Protein AF-A0A368GP54-F1 (afdb_monomer_lite)

Sequence (139 aa):
MGDGDENVVRVHHDGFGGVRLQHDIGPEVKRALTEQEEWQIEHAKLHEKHRGHEQMHLEMMLILIVTLVVAQVFLVQWKKRHFKSYQLCTLLGMWLIPVYVCLSRSWYRFLVTWLIYTICSTWIWRKSTEDHISGTTPR

InterPro domains:
  IPR040176 RING finger protein RNF121/RNF175 [PTHR13407] (31-139)

Foldseek 3Di:
DDDDDDPDPPDDDDDDDDDDPPDPDPDPDPPPPPPVNVVVVVVVVVVVVVVVVVVVVVVVVVVVVVVVVVVVVCLVVCCVPPVPVNVVVVVVVVLCVVVVVCVVVVVVVVNVVSVVVVVVVVVVVVVVPPDDDDPPPDD

Radius of gyration: 37.65 Å; chains: 1; bounding box: 80×39×117 Å

Structure (mmCIF, N/CA/C/O backbone):
data_AF-A0A368GP54-F1
#
_entry.id   AF-A0A368GP54-F1
#
loop_
_atom_site.group_PDB
_atom_site.id
_atom_site.type_symbol
_atom_site.label_atom_id
_atom_site.label_alt_id
_atom_site.label_comp_id
_atom_site.label_asym_id
_atom_site.label_entity_id
_atom_site.label_seq_id
_atom_site.pdbx_PDB_ins_code
_atom_site.Cartn_x
_atom_site.Cartn_y
_atom_site.Cartn_z
_atom_site.occupancy
_atom_site.B_iso_or_equiv
_atom_site.auth_seq_id
_atom_site.auth_comp_id
_atom_site.auth_asym_id
_atom_site.auth_atom_id
_atom_site.pdbx_PDB_model_num
ATOM 1 N N . MET A 1 1 ? 41.298 -26.391 -80.775 1.00 40.19 1 MET A N 1
ATOM 2 C CA . MET A 1 1 ? 42.260 -26.550 -79.664 1.00 40.19 1 MET A CA 1
ATOM 3 C C . MET A 1 1 ? 41.843 -25.518 -78.635 1.00 40.19 1 MET A C 1
ATOM 5 O O . MET A 1 1 ? 41.977 -24.345 -78.934 1.00 40.19 1 MET A O 1
ATOM 9 N N . GLY A 1 2 ? 41.043 -25.861 -77.625 1.00 45.78 2 GLY A N 1
ATOM 10 C CA . GLY A 1 2 ? 41.320 -26.858 -76.577 1.00 45.78 2 GLY A CA 1
ATOM 11 C C . GLY A 1 2 ? 41.970 -26.073 -75.430 1.00 45.78 2 GLY A C 1
ATOM 12 O O . GLY A 1 2 ? 43.065 -25.575 -75.648 1.00 45.78 2 GLY A O 1
ATOM 13 N N . ASP A 1 3 ? 41.220 -25.630 -74.422 1.00 45.00 3 ASP A N 1
ATOM 14 C CA . ASP A 1 3 ? 40.761 -26.382 -73.233 1.00 45.00 3 ASP A CA 1
ATOM 15 C C . ASP A 1 3 ? 41.680 -26.090 -72.034 1.00 45.00 3 ASP A C 1
ATOM 17 O O . ASP A 1 3 ? 42.887 -26.011 -72.242 1.00 45.00 3 ASP A O 1
ATOM 21 N N . GLY A 1 4 ? 41.074 -25.933 -70.847 1.00 53.03 4 GLY A N 1
ATOM 22 C CA . GLY A 1 4 ? 41.707 -25.972 -69.514 1.00 53.03 4 GLY A CA 1
ATOM 23 C C . GLY A 1 4 ? 42.744 -24.879 -69.195 1.00 53.03 4 GLY A C 1
ATOM 24 O O . GLY A 1 4 ? 43.449 -24.407 -70.067 1.00 53.03 4 GLY A O 1
ATOM 25 N N . ASP A 1 5 ? 42.938 -24.344 -67.989 1.00 50.44 5 ASP A N 1
ATOM 26 C CA . ASP A 1 5 ? 42.625 -24.871 -66.670 1.00 50.44 5 ASP A CA 1
ATOM 27 C C . ASP A 1 5 ? 42.513 -23.729 -65.627 1.00 50.44 5 ASP A C 1
ATOM 29 O O . ASP A 1 5 ? 43.391 -22.880 -65.473 1.00 50.44 5 ASP A O 1
ATOM 33 N N . GLU A 1 6 ? 41.377 -23.726 -64.922 1.00 56.62 6 GLU A N 1
ATOM 34 C CA . GLU A 1 6 ? 41.306 -23.849 -63.457 1.00 56.62 6 GLU A CA 1
ATOM 35 C C . GLU A 1 6 ? 41.953 -22.768 -62.561 1.00 56.62 6 GLU A C 1
ATOM 37 O O . GLU A 1 6 ? 43.011 -22.950 -61.963 1.00 56.62 6 GLU A O 1
ATOM 42 N N . ASN A 1 7 ? 41.200 -21.699 -62.270 1.00 45.34 7 ASN A N 1
ATOM 43 C CA . ASN A 1 7 ? 41.308 -21.036 -60.963 1.00 45.34 7 ASN A CA 1
ATOM 44 C C . ASN A 1 7 ? 40.358 -21.725 -59.969 1.00 45.34 7 ASN A C 1
ATOM 46 O O . ASN A 1 7 ? 39.203 -21.329 -59.803 1.00 45.34 7 ASN A O 1
ATOM 50 N N . VAL A 1 8 ? 40.844 -22.782 -59.312 1.00 55.28 8 VAL A N 1
ATOM 51 C CA . VAL A 1 8 ? 40.141 -23.446 -58.204 1.00 55.28 8 VAL A CA 1
ATOM 52 C C . VAL A 1 8 ? 40.196 -22.551 -56.968 1.00 55.28 8 VAL A C 1
ATOM 54 O O . VAL A 1 8 ? 41.115 -22.629 -56.152 1.00 55.28 8 VAL A O 1
ATOM 57 N N . VAL A 1 9 ? 39.179 -21.712 -56.789 1.00 51.62 9 VAL A N 1
ATOM 58 C CA . VAL A 1 9 ? 38.925 -21.064 -55.499 1.00 51.62 9 VAL A CA 1
ATOM 59 C C . VAL A 1 9 ? 38.171 -22.065 -54.626 1.00 51.62 9 VAL A C 1
ATOM 61 O O . VAL A 1 9 ? 36.963 -22.250 -54.764 1.00 51.62 9 VAL A O 1
ATOM 64 N N . ARG A 1 10 ? 38.890 -22.751 -53.727 1.00 50.22 10 ARG A N 1
ATOM 65 C CA . ARG A 1 10 ? 38.270 -23.566 -52.671 1.00 50.22 10 ARG A CA 1
ATOM 66 C C . ARG A 1 10 ? 37.493 -22.648 -51.729 1.00 50.22 10 ARG A C 1
ATOM 68 O O . ARG A 1 10 ? 38.083 -21.986 -50.880 1.00 50.22 10 ARG A O 1
ATOM 75 N N . VAL A 1 11 ? 36.172 -22.624 -51.867 1.00 51.19 11 VAL A N 1
ATOM 76 C CA . VAL A 1 11 ? 35.289 -21.933 -50.924 1.00 51.19 11 VAL A CA 1
ATOM 77 C C . VAL A 1 11 ? 35.063 -22.849 -49.723 1.00 51.19 11 VAL A C 1
ATOM 79 O O . VAL A 1 11 ? 34.366 -23.858 -49.809 1.00 51.19 11 VAL A O 1
ATOM 82 N N . HIS A 1 12 ? 35.708 -22.503 -48.610 1.00 46.12 12 HIS A N 1
ATOM 83 C CA . HIS A 1 12 ? 35.484 -23.101 -47.298 1.00 46.12 12 HIS A CA 1
ATOM 84 C C . HIS A 1 12 ? 34.045 -22.801 -46.861 1.00 46.12 12 HIS A C 1
ATOM 86 O O . HIS A 1 12 ? 33.659 -21.636 -46.749 1.00 46.12 12 HIS A O 1
ATOM 92 N N . HIS A 1 13 ? 33.232 -23.841 -46.682 1.00 53.66 13 HIS A N 1
ATOM 93 C CA . HIS A 1 13 ? 31.828 -23.692 -46.325 1.00 53.66 13 HIS A CA 1
ATOM 94 C C . HIS A 1 13 ? 31.654 -23.882 -44.817 1.00 53.66 13 HIS A C 1
ATOM 96 O O . HIS A 1 13 ? 31.331 -24.971 -44.352 1.00 53.66 13 HIS A O 1
ATOM 102 N N . ASP A 1 14 ? 31.822 -22.795 -44.067 1.00 47.66 14 ASP A N 1
ATOM 103 C CA . ASP A 1 14 ? 31.369 -22.733 -42.679 1.00 47.66 14 ASP A CA 1
ATOM 104 C C . ASP A 1 14 ? 29.938 -22.212 -42.680 1.00 47.66 14 ASP A C 1
ATOM 106 O O . ASP A 1 14 ? 29.659 -21.044 -42.956 1.00 47.66 14 ASP A O 1
ATOM 110 N N . GLY A 1 15 ? 28.998 -23.128 -42.470 1.00 56.19 15 GLY A N 1
ATOM 111 C CA . GLY A 1 15 ? 27.600 -22.783 -42.295 1.00 56.19 15 GLY A CA 1
ATOM 112 C C . GLY A 1 15 ? 27.385 -22.115 -40.945 1.00 56.19 15 GLY A C 1
ATOM 113 O O . GLY A 1 15 ? 27.776 -22.676 -39.933 1.00 56.19 15 GLY A O 1
ATOM 114 N N . PHE A 1 16 ? 26.703 -20.968 -40.933 1.00 45.56 16 PHE A N 1
ATOM 115 C CA . PHE A 1 16 ? 25.734 -20.633 -39.888 1.00 45.56 16 PHE A CA 1
ATOM 116 C C . PHE A 1 16 ? 24.822 -19.474 -40.340 1.00 45.56 16 PHE A C 1
ATOM 118 O O . PHE A 1 16 ? 25.235 -18.324 -40.442 1.00 45.56 16 PHE A O 1
ATOM 125 N N . GLY A 1 17 ? 23.553 -19.797 -40.608 1.00 55.94 17 GLY A N 1
ATOM 126 C CA . GLY A 1 17 ? 22.413 -18.948 -40.232 1.00 55.94 17 GLY A CA 1
ATOM 127 C C . GLY A 1 17 ? 22.123 -17.635 -40.971 1.00 55.94 17 GLY A C 1
ATOM 128 O O . GLY A 1 17 ? 21.366 -16.833 -40.433 1.00 55.94 17 GLY A O 1
ATOM 129 N N . GLY A 1 18 ? 22.645 -17.386 -42.172 1.00 45.88 18 GLY A N 1
ATOM 130 C CA . GLY A 1 18 ? 22.232 -16.235 -42.988 1.00 45.88 18 GLY A CA 1
ATOM 131 C C . GLY A 1 18 ? 21.160 -16.616 -44.007 1.00 45.88 18 GLY A C 1
ATOM 132 O O . GLY A 1 18 ? 21.447 -17.374 -44.931 1.00 45.88 18 GLY A O 1
ATOM 133 N N . VAL A 1 19 ? 19.938 -16.093 -43.874 1.00 54.62 19 VAL A N 1
ATOM 134 C CA . VAL A 1 19 ? 18.883 -16.229 -44.894 1.00 54.62 19 VAL A CA 1
ATOM 135 C C . VAL A 1 19 ? 19.406 -15.671 -46.225 1.00 54.62 19 VAL A C 1
ATOM 137 O O . VAL A 1 19 ? 19.559 -14.462 -46.389 1.00 54.62 19 VAL A O 1
ATOM 140 N N . ARG A 1 20 ? 19.709 -16.565 -47.173 1.00 48.38 20 ARG A N 1
ATOM 141 C CA . ARG A 1 20 ? 20.056 -16.240 -48.562 1.00 48.38 20 ARG A CA 1
ATOM 142 C C . ARG A 1 20 ? 18.818 -15.660 -49.247 1.00 48.38 20 ARG A C 1
ATOM 144 O O . ARG A 1 20 ? 17.924 -16.401 -49.643 1.00 48.38 20 ARG A O 1
ATOM 151 N N . LEU A 1 21 ? 18.769 -14.340 -49.408 1.00 58.97 21 LEU A N 1
ATOM 152 C CA . LEU A 1 21 ? 17.872 -13.722 -50.382 1.00 58.97 21 LEU A CA 1
ATOM 153 C C . LEU A 1 21 ? 18.457 -13.985 -51.772 1.00 58.97 21 LEU A C 1
ATOM 155 O O . LEU A 1 21 ? 19.399 -13.325 -52.204 1.00 58.97 21 LEU A O 1
ATOM 159 N N . GLN A 1 22 ? 17.928 -15.016 -52.429 1.00 53.78 22 GLN A N 1
ATOM 160 C CA . GLN A 1 22 ? 18.174 -15.320 -53.832 1.00 53.78 22 GLN A CA 1
ATOM 161 C C . GLN A 1 22 ? 17.616 -14.165 -54.675 1.00 53.78 22 GLN A C 1
ATOM 163 O O . GLN A 1 22 ? 16.415 -14.089 -54.925 1.00 53.78 22 GLN A O 1
ATOM 168 N N . HIS A 1 23 ? 18.474 -13.240 -55.089 1.00 57.94 23 HIS A N 1
ATOM 169 C CA . HIS A 1 23 ? 18.124 -12.263 -56.113 1.00 57.94 23 HIS A CA 1
ATOM 170 C C . HIS A 1 23 ? 19.284 -12.094 -57.091 1.00 57.94 23 HIS A C 1
ATOM 172 O O . HIS A 1 23 ? 19.878 -11.028 -57.216 1.00 57.94 23 HIS A O 1
ATOM 178 N N . ASP A 1 24 ? 19.599 -13.188 -57.782 1.00 52.03 24 ASP A N 1
ATOM 179 C CA . ASP A 1 24 ? 20.235 -13.116 -59.091 1.00 52.03 24 ASP A CA 1
ATOM 180 C C . ASP A 1 24 ? 19.146 -12.735 -60.101 1.00 52.03 24 ASP A C 1
ATOM 182 O O . ASP A 1 24 ? 18.400 -13.587 -60.583 1.00 52.03 24 ASP A O 1
ATOM 186 N N . ILE A 1 25 ? 19.019 -11.439 -60.390 1.00 49.69 25 ILE A N 1
ATOM 187 C CA . ILE A 1 25 ? 18.347 -10.965 -61.603 1.00 49.69 25 ILE A CA 1
ATOM 188 C C . ILE A 1 25 ? 19.434 -10.385 -62.504 1.00 49.69 25 ILE A C 1
ATOM 190 O O . ILE A 1 25 ? 20.095 -9.407 -62.150 1.00 49.69 25 ILE A O 1
ATOM 194 N N . GLY A 1 26 ? 19.636 -11.045 -63.647 1.00 50.16 26 GLY A N 1
ATOM 195 C CA . GLY A 1 26 ? 20.567 -10.635 -64.695 1.00 50.16 26 GLY A CA 1
ATOM 196 C C . GLY A 1 26 ? 20.272 -9.225 -65.229 1.00 50.16 26 GLY A C 1
ATOM 197 O O . GLY A 1 26 ? 19.187 -8.684 -65.005 1.00 50.16 26 GLY A O 1
ATOM 198 N N . PRO A 1 27 ? 21.230 -8.599 -65.931 1.00 52.03 27 PRO A N 1
ATOM 199 C CA . PRO A 1 27 ? 21.213 -7.173 -66.233 1.00 52.03 27 PRO A CA 1
ATOM 200 C C . PRO A 1 27 ? 20.324 -6.830 -67.439 1.00 52.03 27 PRO A C 1
ATOM 202 O O . PRO A 1 27 ? 20.708 -6.026 -68.280 1.00 52.03 27 PRO A O 1
ATOM 205 N N . GLU A 1 28 ? 19.127 -7.406 -67.529 1.00 51.84 28 GLU A N 1
ATOM 206 C CA . GLU A 1 28 ? 18.131 -7.007 -68.518 1.00 51.84 28 GLU A CA 1
ATOM 207 C C . GLU A 1 28 ? 16.734 -6.988 -67.894 1.00 51.84 28 GLU A C 1
ATOM 209 O O . GLU A 1 28 ? 16.185 -8.004 -67.480 1.00 51.84 28 GLU A O 1
ATOM 214 N N . VAL A 1 29 ? 16.157 -5.784 -67.877 1.00 52.19 29 VAL A N 1
ATOM 215 C CA . VAL A 1 29 ? 14.793 -5.455 -67.446 1.00 52.19 29 VAL A CA 1
ATOM 216 C C . VAL A 1 29 ? 14.583 -5.397 -65.922 1.00 52.19 29 VAL A C 1
ATOM 218 O O . VAL A 1 29 ? 13.730 -6.073 -65.350 1.00 52.19 29 VAL A O 1
ATOM 221 N N . LYS A 1 30 ? 15.234 -4.426 -65.261 1.00 50.31 30 LYS A N 1
ATOM 222 C CA . LYS A 1 30 ? 14.558 -3.719 -64.160 1.00 50.31 30 LYS A CA 1
ATOM 223 C C . LYS A 1 30 ? 13.371 -2.971 -64.770 1.00 50.31 30 LYS A C 1
ATOM 225 O O . LYS A 1 30 ? 13.515 -1.827 -65.196 1.00 50.31 30 LYS A O 1
ATOM 230 N N . ARG A 1 31 ? 12.194 -3.607 -64.841 1.00 57.66 31 ARG A N 1
ATOM 231 C CA . ARG A 1 31 ? 10.957 -2.817 -64.825 1.00 57.66 31 ARG A CA 1
ATOM 232 C C . ARG A 1 31 ? 11.057 -1.978 -63.558 1.00 57.66 31 ARG A C 1
ATOM 234 O 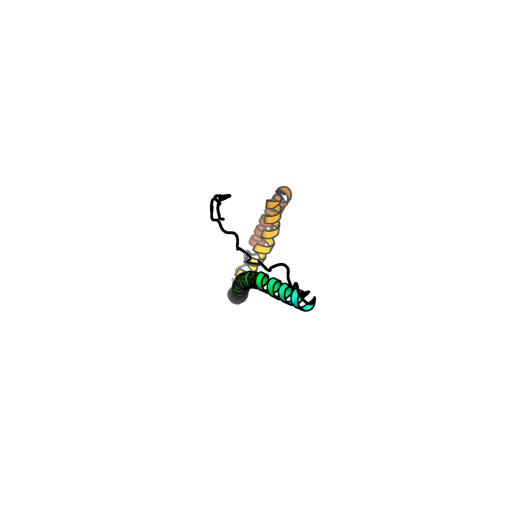O . ARG A 1 31 ? 11.281 -2.544 -62.491 1.00 57.66 31 ARG A O 1
ATOM 241 N N . ALA A 1 32 ? 11.003 -0.655 -63.685 1.00 52.22 32 ALA A N 1
ATOM 242 C CA . ALA A 1 32 ? 10.792 0.193 -62.526 1.00 52.22 32 ALA A CA 1
ATOM 243 C C . ALA A 1 32 ? 9.502 -0.322 -61.884 1.00 52.22 32 ALA A C 1
ATOM 245 O O . ALA A 1 32 ? 8.442 -0.220 -62.503 1.00 52.22 32 ALA A O 1
ATOM 246 N N . LEU A 1 33 ? 9.619 -0.994 -60.735 1.00 56.47 33 LEU A N 1
ATOM 247 C CA . LEU A 1 33 ? 8.461 -1.303 -59.912 1.00 56.47 33 LEU A CA 1
ATOM 248 C C . LEU A 1 33 ? 7.741 0.028 -59.738 1.00 56.47 33 LEU A C 1
ATOM 250 O O . LEU A 1 33 ? 8.369 1.042 -59.422 1.00 56.47 33 LEU A O 1
ATOM 254 N N . THR A 1 34 ? 6.459 0.062 -60.077 1.00 63.53 34 THR A N 1
ATOM 255 C CA . THR A 1 34 ? 5.695 1.288 -59.860 1.00 63.53 34 THR A CA 1
ATOM 256 C C . THR A 1 34 ? 5.742 1.602 -58.364 1.00 63.53 34 THR A C 1
ATOM 258 O O . THR A 1 34 ? 5.702 0.686 -57.548 1.00 63.53 34 THR A O 1
ATOM 261 N N . GLU A 1 35 ? 5.836 2.878 -57.982 1.00 63.22 35 GLU A N 1
ATOM 262 C CA . GLU A 1 35 ? 5.936 3.333 -56.576 1.00 63.22 35 GLU A CA 1
ATOM 263 C C . GLU A 1 35 ? 4.860 2.687 -55.667 1.00 63.22 35 GLU A C 1
ATOM 265 O O . GLU A 1 35 ? 5.058 2.459 -54.476 1.00 63.22 35 GLU A O 1
ATOM 270 N N . GLN A 1 36 ? 3.730 2.295 -56.267 1.00 65.19 36 GLN A N 1
ATOM 271 C CA . GLN A 1 36 ? 2.643 1.552 -55.632 1.00 65.19 36 GLN A CA 1
ATOM 272 C C . GLN A 1 36 ? 2.988 0.102 -55.261 1.00 65.19 36 GLN A C 1
ATOM 274 O O . GLN A 1 36 ? 2.558 -0.369 -54.212 1.00 65.19 36 GLN A O 1
ATOM 279 N N . GLU A 1 37 ? 3.734 -0.620 -56.095 1.00 68.44 37 GLU A N 1
ATOM 280 C CA . GLU A 1 37 ? 4.133 -2.007 -55.833 1.00 68.44 37 GLU A CA 1
ATOM 281 C C . GLU A 1 37 ? 5.177 -2.065 -54.712 1.00 68.44 37 GLU A C 1
ATOM 283 O O . GLU A 1 37 ? 5.074 -2.908 -53.821 1.00 68.44 37 GLU A O 1
ATOM 288 N N . GLU A 1 38 ? 6.124 -1.121 -54.690 1.00 71.06 38 GLU A N 1
ATOM 289 C CA . GLU A 1 38 ? 7.091 -0.983 -53.593 1.00 71.06 38 GLU A CA 1
ATOM 290 C C . GLU A 1 38 ? 6.388 -0.641 -52.271 1.00 71.06 38 GLU A C 1
ATOM 292 O O . GLU A 1 38 ? 6.643 -1.293 -51.255 1.00 71.06 38 GLU A O 1
ATOM 297 N N . TRP A 1 39 ? 5.423 0.287 -52.298 1.00 69.50 39 TRP A N 1
ATOM 298 C CA . TRP A 1 39 ? 4.597 0.626 -51.137 1.00 69.50 39 TRP A CA 1
ATOM 299 C C . TRP A 1 39 ? 3.801 -0.575 -50.611 1.00 69.50 39 TRP A C 1
ATOM 301 O O . TRP A 1 39 ? 3.733 -0.796 -49.404 1.00 69.50 39 TRP A O 1
ATOM 311 N N . GLN A 1 40 ? 3.214 -1.391 -51.492 1.00 76.25 40 GLN A N 1
ATOM 312 C CA . GLN A 1 40 ? 2.454 -2.573 -51.074 1.00 76.25 40 GLN A CA 1
ATOM 313 C C . GLN A 1 40 ? 3.337 -3.656 -50.456 1.00 76.25 40 GLN A C 1
ATOM 315 O O . GLN A 1 40 ? 2.951 -4.267 -49.456 1.00 76.25 40 GLN A O 1
ATOM 320 N N . ILE A 1 41 ? 4.530 -3.871 -51.010 1.00 74.50 41 ILE A N 1
ATOM 321 C CA . ILE A 1 41 ? 5.502 -4.821 -50.466 1.00 74.50 41 ILE A CA 1
ATOM 322 C C . ILE A 1 41 ? 6.021 -4.327 -49.107 1.00 74.50 41 ILE A C 1
ATOM 324 O O . ILE A 1 41 ? 6.144 -5.119 -48.169 1.00 74.50 41 ILE A O 1
ATOM 328 N N . GLU A 1 42 ? 6.277 -3.026 -48.961 1.00 72.00 42 GLU A N 1
ATOM 329 C CA . GLU A 1 42 ? 6.705 -2.426 -47.696 1.00 72.00 42 GLU A CA 1
ATOM 330 C C . GLU A 1 42 ? 5.610 -2.511 -46.624 1.00 72.00 42 GLU A C 1
ATOM 332 O O . GLU A 1 42 ? 5.878 -2.936 -45.497 1.00 72.00 42 GLU A O 1
ATOM 337 N N . HIS A 1 43 ? 4.360 -2.216 -46.986 1.00 71.81 43 HIS A N 1
ATOM 338 C CA . HIS A 1 43 ? 3.209 -2.289 -46.088 1.00 71.81 43 HIS A CA 1
ATOM 339 C C . HIS A 1 43 ? 2.921 -3.729 -45.635 1.00 71.81 43 HIS A C 1
ATOM 341 O O . HIS A 1 43 ? 2.668 -3.981 -44.453 1.00 71.81 43 HIS A O 1
ATOM 347 N N . ALA A 1 44 ? 3.026 -4.701 -46.548 1.00 73.19 44 ALA A N 1
ATOM 348 C CA . ALA A 1 44 ? 2.909 -6.120 -46.221 1.00 73.19 44 ALA A CA 1
ATOM 349 C C . ALA A 1 44 ? 4.020 -6.564 -45.256 1.00 73.19 44 ALA A C 1
ATOM 351 O O . ALA A 1 44 ? 3.743 -7.192 -44.234 1.00 73.19 44 ALA A O 1
ATOM 352 N N . LYS A 1 45 ? 5.268 -6.157 -45.513 1.00 72.00 45 LYS A N 1
ATOM 353 C CA . LYS A 1 45 ? 6.429 -6.478 -44.669 1.00 72.00 45 LYS A CA 1
ATOM 354 C C . LYS A 1 45 ? 6.364 -5.810 -43.291 1.00 72.00 4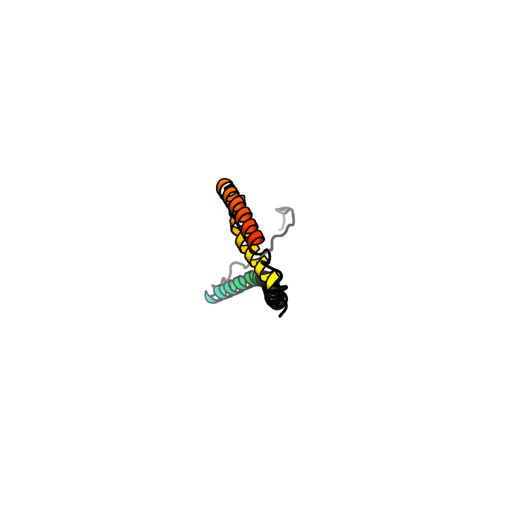5 LYS A C 1
ATOM 356 O O . LYS A 1 45 ? 6.843 -6.384 -42.309 1.00 72.00 45 LYS A O 1
ATOM 361 N N . LEU A 1 46 ? 5.773 -4.619 -43.199 1.00 64.44 46 LEU A N 1
ATOM 362 C CA . LEU A 1 46 ? 5.544 -3.916 -41.938 1.00 64.44 46 LEU A CA 1
ATOM 363 C C . LEU A 1 46 ? 4.488 -4.637 -41.090 1.00 64.44 46 LEU A C 1
ATOM 365 O O . LEU A 1 46 ? 4.732 -4.870 -39.905 1.00 64.44 46 LEU A O 1
ATOM 369 N N . HIS A 1 47 ? 3.382 -5.079 -41.693 1.00 66.69 47 HIS A N 1
ATOM 370 C CA . HIS A 1 47 ? 2.370 -5.888 -41.007 1.00 66.69 47 HIS A CA 1
ATOM 371 C C . HIS A 1 47 ? 2.873 -7.276 -40.609 1.00 66.69 47 HIS A C 1
ATOM 373 O O . HIS A 1 47 ? 2.543 -7.756 -39.528 1.00 66.69 47 HIS A O 1
ATOM 379 N N . GLU A 1 48 ? 3.710 -7.915 -41.424 1.00 65.44 48 GLU A N 1
ATOM 380 C CA . GLU A 1 48 ? 4.245 -9.244 -41.118 1.00 65.44 48 GLU A CA 1
ATOM 381 C C . GLU A 1 48 ? 5.205 -9.216 -39.916 1.00 65.44 48 GLU A C 1
ATOM 383 O O . GLU A 1 48 ? 5.129 -10.078 -39.039 1.00 65.44 48 GLU A O 1
ATOM 388 N N . LYS A 1 49 ? 6.032 -8.164 -39.805 1.00 64.19 49 LYS A N 1
ATOM 389 C CA . LYS A 1 49 ? 6.871 -7.917 -38.619 1.00 64.19 49 LYS A CA 1
ATOM 390 C C . LYS A 1 49 ? 6.054 -7.572 -37.370 1.00 64.19 49 LYS A C 1
ATOM 392 O O . LYS A 1 49 ? 6.458 -7.939 -36.269 1.00 64.19 49 LYS A O 1
ATOM 397 N N . HIS A 1 50 ? 4.914 -6.897 -37.524 1.00 62.16 50 HIS A N 1
ATOM 398 C CA . HIS A 1 50 ? 4.019 -6.593 -36.402 1.00 62.16 50 HIS A CA 1
ATOM 399 C C . HIS A 1 50 ? 3.174 -7.798 -35.974 1.00 62.16 50 HIS A C 1
ATOM 401 O O . HIS A 1 50 ? 2.869 -7.911 -34.795 1.00 62.16 50 HIS A O 1
ATOM 407 N N . ARG A 1 51 ? 2.892 -8.755 -36.862 1.00 63.31 51 ARG A N 1
ATOM 408 C CA . ARG A 1 51 ? 2.057 -9.937 -36.581 1.00 63.31 51 ARG A CA 1
ATOM 409 C C . ARG A 1 51 ? 2.549 -10.782 -35.398 1.00 63.31 51 ARG A C 1
ATOM 411 O O . ARG A 1 51 ? 1.751 -11.231 -34.580 1.00 63.31 51 ARG A O 1
ATOM 418 N N . GLY A 1 52 ? 3.865 -10.986 -35.296 1.00 63.09 52 GLY A N 1
ATOM 419 C CA . GLY A 1 52 ? 4.477 -11.732 -34.187 1.00 63.09 52 GLY A CA 1
ATOM 420 C C . GLY A 1 52 ? 4.540 -10.932 -32.882 1.00 63.09 52 GLY A C 1
ATOM 421 O O . GLY A 1 52 ? 4.401 -11.490 -31.797 1.00 63.09 52 GLY A O 1
ATOM 422 N N . HIS A 1 53 ? 4.687 -9.608 -32.980 1.00 65.06 53 HIS A N 1
ATOM 423 C CA . HIS A 1 53 ? 4.643 -8.705 -31.830 1.00 65.06 53 HIS A CA 1
ATOM 424 C C . HIS A 1 53 ? 3.209 -8.577 -31.280 1.00 65.06 53 HIS A C 1
ATOM 426 O O . HIS A 1 53 ? 3.009 -8.600 -30.070 1.00 65.06 53 HIS A O 1
ATOM 432 N N . GLU A 1 54 ? 2.199 -8.534 -32.154 1.00 67.69 54 GLU A N 1
ATOM 433 C CA . GLU A 1 54 ? 0.773 -8.491 -31.811 1.00 67.69 54 GLU A CA 1
ATOM 434 C C . GLU A 1 54 ? 0.314 -9.751 -31.079 1.00 67.69 54 GLU A C 1
ATOM 436 O O . GLU A 1 54 ? -0.394 -9.646 -30.085 1.00 67.69 54 GLU A O 1
ATOM 441 N N . GLN A 1 55 ? 0.755 -10.938 -31.502 1.00 73.31 55 GLN A N 1
ATOM 442 C CA . GLN A 1 55 ? 0.428 -12.190 -30.810 1.00 73.31 55 GLN A CA 1
ATOM 443 C C . GLN A 1 55 ? 0.982 -12.222 -29.380 1.00 73.31 55 GLN A C 1
ATOM 445 O O . GLN A 1 55 ? 0.265 -12.613 -28.460 1.00 73.31 55 GLN A O 1
ATOM 450 N N . MET A 1 56 ? 2.204 -11.722 -29.171 1.00 72.44 56 MET A N 1
ATOM 451 C CA . MET A 1 56 ? 2.788 -11.623 -27.832 1.00 72.44 56 MET A CA 1
ATOM 452 C C . MET A 1 56 ? 2.082 -10.561 -26.967 1.00 72.44 56 MET A C 1
ATOM 454 O O . MET A 1 56 ? 1.820 -10.796 -25.788 1.00 72.44 56 MET A O 1
ATOM 458 N N . HIS A 1 57 ? 1.709 -9.412 -27.546 1.00 81.94 57 HIS A N 1
ATOM 459 C CA . HIS A 1 57 ? 0.919 -8.386 -26.845 1.00 81.94 57 HIS A CA 1
ATOM 460 C C . HIS A 1 57 ? -0.478 -8.872 -26.472 1.00 81.94 57 HIS A C 1
ATOM 462 O O . HIS A 1 57 ? -0.964 -8.564 -25.385 1.00 81.94 57 HIS A O 1
ATOM 468 N N . LEU A 1 58 ? -1.125 -9.644 -27.344 1.00 85.88 58 LEU A N 1
ATOM 469 C CA . LEU A 1 58 ? -2.440 -10.223 -27.085 1.00 85.88 58 LEU A CA 1
ATOM 470 C C . LEU A 1 58 ? -2.396 -11.213 -25.921 1.00 85.88 58 LEU A C 1
ATOM 472 O O . LEU A 1 58 ? -3.290 -11.187 -25.078 1.00 85.88 58 LEU A O 1
ATOM 476 N N . GLU A 1 59 ? -1.351 -12.035 -25.831 1.00 86.75 59 GLU A N 1
ATOM 477 C CA . GLU A 1 59 ? -1.172 -12.963 -24.713 1.00 86.75 59 GLU A CA 1
ATOM 478 C C . GLU A 1 59 ? -0.997 -12.213 -23.381 1.00 86.75 59 GLU A C 1
ATOM 480 O O . GLU A 1 59 ? -1.706 -12.494 -22.409 1.00 86.75 59 GLU A O 1
ATOM 485 N N . MET A 1 60 ? -0.138 -11.186 -23.353 1.00 88.12 60 MET A N 1
ATOM 486 C CA . MET A 1 60 ? 0.043 -10.331 -22.173 1.00 88.12 60 MET A CA 1
ATOM 487 C C . MET A 1 60 ? -1.248 -9.589 -21.794 1.00 88.12 60 MET A C 1
ATOM 489 O O . MET A 1 60 ? -1.610 -9.546 -20.616 1.00 88.12 60 MET A O 1
ATOM 493 N N . MET A 1 61 ? -1.977 -9.038 -22.774 1.00 87.75 61 MET A N 1
ATOM 494 C CA . MET A 1 61 ? -3.250 -8.352 -22.535 1.00 87.75 61 MET A CA 1
ATOM 495 C C . MET A 1 61 ? -4.330 -9.299 -22.026 1.00 87.75 61 MET A C 1
ATOM 497 O O . MET A 1 61 ? -5.086 -8.917 -21.137 1.00 87.75 61 MET A O 1
ATOM 501 N N . LEU A 1 62 ? -4.419 -10.521 -22.548 1.00 92.12 62 LEU A N 1
ATOM 502 C CA . LEU A 1 62 ? -5.438 -11.477 -22.129 1.00 92.12 62 LEU A CA 1
ATOM 503 C C . LEU A 1 62 ? -5.245 -11.867 -20.663 1.00 92.12 62 LEU A C 1
ATOM 505 O O . LEU A 1 62 ? -6.197 -11.807 -19.883 1.00 92.12 62 LEU A O 1
ATOM 509 N N . ILE A 1 63 ? -4.012 -12.189 -20.261 1.00 93.19 63 ILE A N 1
ATOM 510 C CA . ILE A 1 63 ? -3.695 -12.506 -18.862 1.00 93.19 63 ILE A CA 1
ATOM 511 C C . ILE A 1 63 ? -3.940 -11.280 -17.974 1.00 93.19 63 ILE A C 1
ATOM 513 O O . ILE A 1 63 ? -4.538 -11.403 -16.902 1.00 93.19 63 ILE A O 1
ATOM 517 N N . LEU A 1 64 ? -3.550 -10.084 -18.420 1.00 93.69 64 LEU A N 1
ATOM 518 C CA . LEU A 1 64 ? -3.812 -8.842 -17.693 1.00 93.69 64 LEU A CA 1
ATOM 519 C C . LEU A 1 64 ? -5.316 -8.608 -17.498 1.00 93.69 64 LEU A C 1
ATOM 521 O O . LEU A 1 64 ? -5.759 -8.357 -16.384 1.00 93.69 64 LEU A O 1
ATOM 525 N N . ILE A 1 65 ? -6.127 -8.735 -18.545 1.00 95.81 65 ILE A N 1
ATOM 526 C CA . ILE A 1 65 ? -7.577 -8.526 -18.465 1.00 95.81 65 ILE A CA 1
ATOM 527 C C . ILE A 1 65 ? -8.209 -9.554 -17.529 1.00 95.81 65 ILE A C 1
ATOM 529 O O . ILE A 1 65 ? -8.979 -9.177 -16.648 1.00 95.81 65 ILE A O 1
ATOM 533 N N . VAL A 1 66 ? -7.865 -10.836 -17.668 1.00 96.62 66 VAL A N 1
ATOM 534 C CA . VAL A 1 66 ? -8.402 -11.896 -16.804 1.00 96.62 66 VAL A CA 1
ATOM 535 C C . VAL A 1 66 ? -8.029 -11.644 -15.345 1.00 96.62 66 VAL A C 1
ATOM 537 O O . VAL A 1 66 ? -8.901 -11.673 -14.477 1.00 96.62 66 VAL A O 1
ATOM 540 N N . THR A 1 67 ? -6.761 -11.344 -15.059 1.00 96.50 67 THR A N 1
ATOM 541 C CA . THR A 1 67 ? -6.306 -11.067 -13.687 1.00 96.50 67 THR A CA 1
ATOM 542 C C . THR A 1 67 ? -6.957 -9.815 -13.110 1.00 96.50 67 THR A C 1
ATOM 544 O O . THR A 1 67 ? -7.394 -9.849 -11.961 1.00 96.50 67 THR A O 1
ATOM 547 N N . LEU A 1 68 ? -7.111 -8.745 -13.897 1.00 95.69 68 LEU A N 1
ATOM 548 C CA . LEU A 1 68 ? -7.831 -7.543 -13.481 1.00 95.69 68 LEU A CA 1
ATOM 549 C C . LEU A 1 68 ? -9.298 -7.853 -13.183 1.00 95.69 68 LEU A C 1
ATOM 551 O O . LEU A 1 68 ? -9.785 -7.474 -12.124 1.00 95.69 68 LEU A O 1
ATOM 555 N N . VAL A 1 69 ? -10.003 -8.575 -14.055 1.00 96.69 69 VAL A N 1
ATOM 556 C CA . VAL A 1 69 ? -11.410 -8.942 -13.833 1.00 96.69 69 VAL A CA 1
ATOM 557 C C . VAL A 1 69 ? -11.557 -9.784 -12.566 1.00 96.69 69 VAL A C 1
ATOM 559 O O . VAL A 1 69 ? -12.399 -9.474 -11.723 1.00 96.69 69 VAL A O 1
ATOM 562 N N . VAL A 1 70 ? -10.713 -10.802 -12.378 1.00 96.56 70 VAL A N 1
ATOM 563 C CA . VAL A 1 70 ? -10.725 -11.641 -11.170 1.00 96.56 70 VAL A CA 1
ATOM 564 C C . VAL A 1 70 ? -10.423 -10.811 -9.923 1.00 96.56 70 VAL A C 1
ATOM 566 O O . VAL A 1 70 ? -11.143 -10.926 -8.932 1.00 96.56 70 VAL A O 1
ATOM 569 N N . ALA A 1 71 ? -9.415 -9.938 -9.970 1.00 94.38 71 ALA A N 1
ATOM 570 C CA . ALA A 1 71 ? -9.066 -9.056 -8.860 1.00 94.38 71 ALA A CA 1
ATOM 571 C C . ALA A 1 71 ? -10.215 -8.102 -8.507 1.00 94.38 71 ALA A C 1
ATOM 573 O O . ALA A 1 71 ? -10.521 -7.923 -7.328 1.00 94.38 71 ALA A O 1
ATOM 574 N N . GLN A 1 72 ? -10.892 -7.533 -9.508 1.00 94.00 72 GLN A N 1
ATOM 575 C CA . GLN A 1 72 ? -12.052 -6.663 -9.311 1.00 94.00 72 GLN A CA 1
ATOM 576 C C . GLN A 1 72 ? -13.224 -7.425 -8.688 1.00 94.00 72 GLN A C 1
ATOM 578 O O . GLN A 1 72 ? -13.809 -6.961 -7.709 1.00 94.00 72 GLN A O 1
ATOM 583 N N . VAL A 1 73 ? -13.546 -8.620 -9.194 1.00 95.06 73 VAL A N 1
ATOM 584 C CA . VAL A 1 73 ? -14.596 -9.470 -8.613 1.00 95.06 73 VAL A CA 1
ATOM 585 C C . VAL A 1 73 ? -14.246 -9.833 -7.175 1.00 95.06 73 VAL A C 1
ATOM 587 O O . VAL A 1 73 ? -15.091 -9.683 -6.294 1.00 95.06 73 VAL A O 1
ATOM 590 N N . PHE A 1 74 ? -13.007 -10.249 -6.913 1.00 93.19 74 PHE A N 1
ATOM 591 C CA . PHE A 1 74 ? -12.536 -10.557 -5.568 1.00 93.19 74 PHE A CA 1
ATOM 592 C C . PHE A 1 74 ? -12.688 -9.352 -4.638 1.00 93.19 74 PHE A C 1
ATOM 594 O O . PHE A 1 74 ? -13.287 -9.485 -3.576 1.00 93.19 74 PHE A O 1
ATOM 601 N N . LEU A 1 75 ? -12.242 -8.162 -5.052 1.00 89.00 75 LEU A N 1
ATOM 602 C CA . LEU A 1 75 ? -12.384 -6.920 -4.287 1.00 89.00 75 LEU A CA 1
ATOM 603 C C . LEU A 1 75 ? -13.844 -6.589 -3.972 1.00 89.00 75 LEU A C 1
ATOM 605 O O . LEU A 1 75 ? -14.183 -6.289 -2.827 1.00 89.00 75 LEU A O 1
ATOM 609 N N . VAL A 1 76 ? -14.721 -6.654 -4.972 1.00 89.44 76 VAL A N 1
ATOM 610 C CA . VAL A 1 76 ? -16.142 -6.320 -4.816 1.00 89.44 76 VAL A CA 1
ATOM 611 C C . VAL A 1 76 ? -16.849 -7.338 -3.925 1.00 89.44 76 VAL A C 1
ATOM 613 O O . VAL A 1 76 ? -17.626 -6.950 -3.047 1.00 89.44 76 VAL A O 1
ATOM 616 N N . GLN A 1 77 ? -16.568 -8.629 -4.104 1.00 89.19 77 GLN A N 1
ATOM 617 C CA . GLN A 1 77 ? -17.139 -9.687 -3.272 1.00 89.19 77 GLN A CA 1
ATOM 618 C C . GLN A 1 77 ? -16.614 -9.622 -1.843 1.00 89.19 77 GLN A C 1
ATOM 620 O O . GLN A 1 77 ? -17.385 -9.725 -0.888 1.00 89.19 77 GLN A O 1
ATOM 625 N N . TRP A 1 78 ? -15.319 -9.374 -1.679 1.00 87.25 78 TRP A N 1
ATOM 626 C CA . TRP A 1 78 ? -14.696 -9.215 -0.376 1.00 87.25 78 TRP A CA 1
ATOM 627 C C . TRP A 1 78 ? -15.260 -8.002 0.370 1.00 87.25 78 TRP A C 1
ATOM 629 O O . TRP A 1 78 ? -15.642 -8.132 1.534 1.00 87.25 78 TRP A O 1
ATOM 639 N N . LYS A 1 79 ? -15.442 -6.863 -0.313 1.00 85.62 79 LYS A N 1
ATOM 640 C CA . LYS A 1 79 ? -16.119 -5.679 0.236 1.00 85.62 79 LYS A CA 1
ATOM 641 C C . LYS A 1 79 ? -17.558 -5.984 0.661 1.00 85.62 79 LYS A C 1
ATOM 643 O O . LYS A 1 79 ? -17.968 -5.548 1.735 1.00 85.62 79 LYS A O 1
ATOM 648 N N 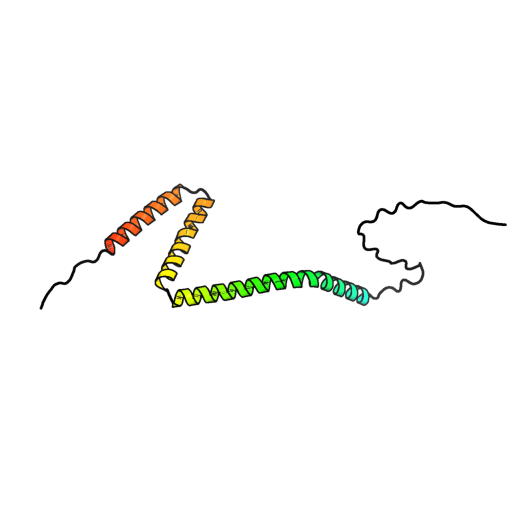. LYS A 1 80 ? -18.326 -6.719 -0.157 1.00 83.62 80 LYS A N 1
ATOM 649 C CA . LYS A 1 80 ? -19.716 -7.099 0.161 1.00 83.62 80 LYS A CA 1
ATOM 650 C C . LYS A 1 80 ? -19.807 -8.057 1.352 1.00 83.62 80 LYS A C 1
ATOM 652 O O . LYS A 1 80 ? -20.701 -7.902 2.176 1.00 83.62 80 LYS A O 1
ATOM 657 N N . ARG A 1 81 ? -18.907 -9.040 1.451 1.00 85.06 81 ARG A N 1
ATOM 658 C CA . ARG A 1 81 ? -18.931 -10.075 2.500 1.00 85.06 81 ARG A CA 1
ATOM 659 C C . ARG A 1 81 ? -18.334 -9.592 3.825 1.00 85.06 81 ARG A C 1
ATOM 661 O O . ARG A 1 81 ? -18.880 -9.895 4.880 1.00 85.06 81 ARG A O 1
ATOM 668 N N . HIS A 1 82 ? -17.228 -8.850 3.780 1.00 84.44 82 HIS A N 1
ATOM 669 C CA . HIS A 1 82 ? -16.451 -8.447 4.954 1.00 84.44 82 HIS A CA 1
ATOM 670 C C . HIS A 1 82 ? -16.098 -6.955 4.921 1.00 84.44 82 HIS A C 1
ATOM 672 O O . HIS A 1 82 ? -14.929 -6.574 4.874 1.00 84.44 82 HIS A O 1
ATOM 678 N N . PHE A 1 83 ? -17.114 -6.092 5.012 1.00 82.94 83 PHE A N 1
ATOM 679 C CA . PHE A 1 83 ? -16.926 -4.636 4.982 1.00 82.94 83 PHE A CA 1
ATOM 680 C C . PHE A 1 83 ? -15.940 -4.124 6.049 1.00 82.94 83 PHE A C 1
ATOM 682 O O . PHE A 1 83 ? -15.078 -3.305 5.740 1.00 82.94 83 PHE A O 1
ATOM 689 N N . LYS A 1 84 ? -15.992 -4.666 7.277 1.00 80.75 84 LYS A N 1
ATOM 690 C CA . LYS A 1 84 ? -15.059 -4.301 8.363 1.00 80.75 84 LYS A CA 1
ATOM 691 C C . LYS A 1 84 ? -13.599 -4.621 8.015 1.00 80.75 84 LYS A C 1
ATOM 693 O O . LYS A 1 84 ? -12.725 -3.782 8.209 1.00 80.75 84 LYS A O 1
ATOM 698 N N . SER A 1 85 ? -13.332 -5.812 7.476 1.00 83.69 85 SER A N 1
ATOM 699 C CA . SER A 1 85 ? -11.978 -6.222 7.078 1.00 83.69 85 SER A CA 1
ATOM 700 C C . SER A 1 85 ? -11.478 -5.431 5.871 1.00 83.69 85 SER A C 1
ATOM 702 O O . SER A 1 85 ? -10.311 -5.052 5.841 1.00 83.69 85 SER A O 1
ATOM 704 N N . TYR A 1 86 ? -12.362 -5.129 4.914 1.00 84.81 86 TYR A N 1
ATOM 705 C CA . TYR A 1 86 ? -12.049 -4.277 3.768 1.00 84.81 86 TYR A CA 1
ATOM 706 C C . TYR A 1 86 ? -11.641 -2.866 4.215 1.00 84.81 86 TYR A C 1
ATOM 708 O O . TYR A 1 86 ? -10.578 -2.387 3.832 1.00 84.81 86 TYR A O 1
ATOM 716 N N . GLN A 1 87 ? -12.431 -2.230 5.088 1.00 82.88 87 GLN A N 1
ATOM 717 C CA . GLN A 1 87 ? -12.109 -0.905 5.626 1.00 82.88 87 GLN A CA 1
ATOM 718 C C . GLN A 1 87 ? -10.777 -0.892 6.377 1.00 82.88 87 GLN A C 1
ATOM 720 O O . GLN A 1 87 ? -9.977 0.015 6.163 1.00 82.88 87 GLN A O 1
ATOM 725 N N . LEU A 1 88 ? -10.512 -1.904 7.210 1.00 86.69 88 LEU A N 1
ATOM 726 C CA . LEU A 1 88 ? -9.236 -2.013 7.913 1.00 86.69 88 LEU A CA 1
ATOM 727 C C . LEU A 1 88 ? -8.069 -2.175 6.933 1.00 86.69 88 LEU A C 1
ATOM 729 O O . LEU A 1 88 ? -7.059 -1.498 7.080 1.00 86.69 88 LEU A O 1
ATOM 733 N N . CYS A 1 89 ? -8.202 -3.030 5.916 1.00 87.75 89 CYS A N 1
ATOM 734 C CA . CYS A 1 89 ? -7.139 -3.246 4.938 1.00 87.75 89 CYS A CA 1
ATOM 735 C C . CYS A 1 89 ? -6.862 -1.991 4.100 1.00 87.75 89 CYS A C 1
ATOM 737 O O . CYS A 1 89 ? -5.703 -1.664 3.865 1.00 87.75 89 CYS A O 1
ATOM 739 N N . THR A 1 90 ? -7.897 -1.263 3.669 1.00 88.25 90 THR A N 1
ATOM 740 C CA . THR A 1 90 ? -7.725 0.008 2.949 1.00 88.25 90 THR A CA 1
ATOM 741 C C . THR A 1 90 ? -7.095 1.073 3.842 1.00 88.25 90 THR A C 1
ATOM 743 O O . THR A 1 90 ? -6.191 1.777 3.396 1.00 88.25 90 THR A O 1
ATOM 746 N N . LEU A 1 91 ? -7.521 1.163 5.106 1.00 87.81 91 LEU A N 1
ATOM 747 C CA . LEU A 1 91 ? -6.928 2.069 6.088 1.00 87.81 91 LEU A CA 1
ATOM 748 C C . LEU A 1 91 ? -5.441 1.755 6.290 1.00 87.81 91 LEU A C 1
ATOM 750 O O . LEU A 1 91 ? -4.612 2.656 6.219 1.00 87.81 91 LEU A O 1
ATOM 754 N N . LEU A 1 92 ? -5.100 0.476 6.471 1.00 88.94 92 LEU A N 1
ATOM 755 C CA . LEU A 1 92 ? -3.715 0.023 6.577 1.00 88.94 92 LEU A CA 1
ATOM 756 C C . LEU A 1 92 ? -2.932 0.303 5.296 1.00 88.94 92 LEU A C 1
ATOM 758 O O . LEU A 1 92 ? -1.810 0.778 5.382 1.00 88.94 92 LEU A O 1
ATOM 762 N N . GLY A 1 93 ? -3.509 0.075 4.116 1.00 88.44 93 GLY A N 1
ATOM 763 C CA . GLY A 1 93 ? -2.867 0.389 2.840 1.00 88.44 93 GLY A CA 1
ATOM 764 C C . GLY A 1 93 ? -2.514 1.872 2.731 1.00 88.44 93 GLY A C 1
ATOM 765 O O . GLY A 1 93 ? -1.362 2.217 2.485 1.00 88.44 93 GLY A O 1
ATOM 766 N N . MET A 1 94 ? -3.476 2.756 3.002 1.00 89.31 94 MET A N 1
ATOM 767 C CA . MET A 1 94 ? -3.248 4.204 2.993 1.00 89.31 94 MET A CA 1
ATOM 768 C C . MET A 1 94 ? -2.241 4.646 4.064 1.00 89.31 94 MET A C 1
ATOM 770 O O . MET A 1 94 ? -1.458 5.559 3.823 1.00 89.31 94 MET A O 1
ATOM 774 N N . TRP A 1 95 ? -2.233 3.994 5.227 1.00 88.94 95 TRP A N 1
ATOM 775 C CA . TRP A 1 95 ? -1.306 4.273 6.327 1.00 88.94 95 TRP A CA 1
ATOM 776 C C . TRP A 1 95 ? 0.119 3.758 6.045 1.00 88.94 95 TRP A C 1
ATOM 778 O O . TRP A 1 95 ? 1.088 4.439 6.367 1.00 88.94 95 TRP A O 1
ATOM 788 N N . LEU A 1 96 ? 0.276 2.606 5.385 1.00 88.56 96 LEU A N 1
ATOM 789 C CA . LEU A 1 96 ? 1.573 1.991 5.076 1.00 88.56 96 LEU A CA 1
ATOM 790 C C . LEU A 1 96 ? 2.297 2.647 3.894 1.00 88.56 96 LEU A C 1
ATOM 792 O O . LEU A 1 96 ? 3.527 2.656 3.880 1.00 88.56 96 LEU A O 1
ATOM 796 N N . ILE A 1 97 ? 1.576 3.211 2.918 1.00 88.94 97 ILE A N 1
ATOM 797 C CA . ILE A 1 97 ? 2.188 3.875 1.751 1.00 88.94 97 ILE A CA 1
ATOM 798 C C . ILE A 1 97 ? 3.168 4.994 2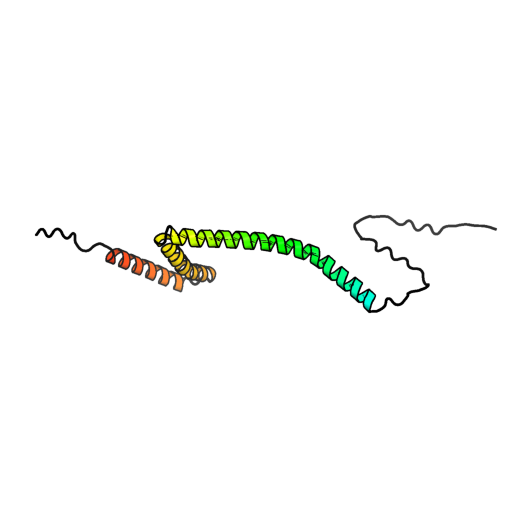.176 1.00 88.94 97 ILE A C 1
ATOM 800 O O . ILE A 1 97 ? 4.325 4.948 1.749 1.00 88.94 97 ILE A O 1
ATOM 804 N N . PRO A 1 98 ? 2.789 5.957 3.045 1.00 84.56 98 PRO A N 1
ATOM 805 C CA . PRO A 1 98 ? 3.712 6.961 3.576 1.00 84.56 98 PRO A CA 1
ATOM 806 C C . PRO A 1 98 ? 4.944 6.354 4.255 1.00 84.56 98 PRO A C 1
ATOM 808 O O . PRO A 1 98 ? 6.058 6.820 4.029 1.00 84.56 98 PRO A O 1
ATOM 811 N N . VAL A 1 99 ? 4.770 5.284 5.039 1.00 87.25 99 VAL A N 1
ATOM 812 C CA . VAL A 1 99 ? 5.881 4.594 5.721 1.00 87.25 99 VAL A CA 1
ATOM 813 C C . VAL A 1 99 ? 6.860 4.022 4.723 1.00 87.25 99 VAL A C 1
ATOM 815 O O . VAL A 1 99 ? 8.063 4.236 4.848 1.00 87.25 99 VAL A O 1
ATOM 818 N N . TYR A 1 100 ? 6.345 3.308 3.726 1.00 88.50 100 TYR A N 1
ATOM 819 C CA . TYR A 1 100 ? 7.156 2.660 2.710 1.00 88.50 100 TYR A CA 1
ATOM 820 C C . TYR A 1 100 ? 7.998 3.681 1.933 1.00 88.50 100 TYR A C 1
ATOM 822 O O . TYR A 1 100 ? 9.197 3.479 1.725 1.00 88.50 100 TYR A O 1
ATOM 830 N N . VAL A 1 101 ? 7.402 4.821 1.572 1.00 88.06 101 VAL A N 1
ATOM 831 C CA . VAL A 1 101 ? 8.109 5.918 0.895 1.00 88.06 101 VAL A CA 1
ATOM 832 C C . VAL A 1 101 ? 9.183 6.532 1.799 1.00 88.06 101 VAL A C 1
ATOM 834 O O . VAL A 1 101 ? 10.302 6.780 1.343 1.00 88.06 101 VAL A O 1
ATOM 837 N N . CYS A 1 102 ? 8.887 6.747 3.083 1.00 86.81 102 CYS A N 1
ATOM 838 C CA . CYS A 1 102 ? 9.847 7.302 4.039 1.00 86.81 102 CYS A CA 1
ATOM 839 C C . CYS A 1 102 ? 11.010 6.350 4.345 1.00 86.81 102 CYS A C 1
ATOM 841 O O . CYS A 1 102 ? 12.143 6.819 4.459 1.00 86.81 102 CYS A O 1
ATOM 843 N N . LEU A 1 103 ? 10.757 5.039 4.422 1.00 84.19 103 LEU A N 1
ATOM 844 C CA . LEU A 1 103 ? 11.792 4.006 4.536 1.00 84.19 103 LEU A CA 1
ATOM 845 C C . LEU A 1 103 ? 12.692 3.997 3.299 1.00 84.19 103 LEU A C 1
ATOM 847 O O . LEU A 1 103 ? 13.912 4.062 3.426 1.00 84.19 103 LEU A O 1
ATOM 851 N N . SER A 1 104 ? 12.092 4.010 2.106 1.00 84.56 104 SER A N 1
ATOM 852 C CA . SER A 1 104 ? 12.828 4.014 0.834 1.00 84.56 104 SER A CA 1
ATOM 853 C C . SER A 1 104 ? 13.724 5.249 0.683 1.00 84.56 104 SER A C 1
ATOM 855 O O . SER A 1 104 ? 14.806 5.169 0.112 1.00 84.56 104 SER A O 1
ATOM 857 N N . ARG A 1 105 ? 13.304 6.396 1.230 1.00 84.88 105 ARG A N 1
ATOM 858 C CA . ARG A 1 105 ? 14.085 7.646 1.252 1.00 84.88 105 ARG A CA 1
ATOM 859 C C . ARG A 1 105 ? 14.940 7.830 2.515 1.00 84.88 105 ARG A C 1
ATOM 861 O O . ARG A 1 105 ? 15.535 8.892 2.673 1.00 84.88 105 ARG A O 1
ATOM 868 N N . SER A 1 106 ? 15.013 6.833 3.407 1.00 82.19 106 SER A N 1
ATOM 869 C CA . SER A 1 106 ? 15.769 6.880 4.675 1.00 82.19 106 SER A CA 1
ATOM 870 C C . SER A 1 106 ? 15.473 8.113 5.547 1.00 82.19 106 SER A C 1
ATOM 872 O O . SER A 1 106 ? 16.335 8.631 6.259 1.00 82.19 106 SER A O 1
ATOM 874 N N . TRP A 1 107 ? 14.231 8.603 5.528 1.00 85.56 107 TRP A N 1
ATOM 875 C CA . TRP A 1 107 ? 13.838 9.781 6.301 1.00 85.56 107 TRP A CA 1
ATOM 876 C C . TRP A 1 107 ? 13.379 9.397 7.714 1.00 85.56 107 TRP A C 1
ATOM 878 O O . TRP A 1 107 ? 12.203 9.488 8.072 1.00 85.56 107 TRP A O 1
ATOM 888 N N . TYR A 1 108 ? 14.336 8.977 8.544 1.00 84.81 108 TYR A N 1
ATOM 889 C CA . TYR A 1 108 ? 14.070 8.412 9.873 1.00 84.81 108 TYR A CA 1
ATOM 890 C C . TYR A 1 108 ? 13.372 9.379 10.838 1.00 84.81 108 TYR A C 1
ATOM 892 O O . TYR A 1 108 ? 12.534 8.956 11.627 1.00 84.81 108 TYR A O 1
ATOM 900 N N . ARG A 1 109 ? 13.661 10.686 10.762 1.00 85.44 109 ARG A N 1
ATOM 901 C CA . ARG A 1 109 ? 13.055 11.695 11.656 1.00 85.44 109 ARG A CA 1
ATOM 902 C C . ARG A 1 109 ? 11.533 11.747 11.520 1.00 85.44 109 ARG A C 1
ATOM 904 O O . ARG A 1 109 ? 10.832 11.782 12.523 1.00 85.44 109 ARG A O 1
ATOM 911 N N . PHE A 1 110 ? 11.034 11.729 10.285 1.00 86.12 110 PHE A N 1
ATOM 912 C CA . PHE A 1 110 ? 9.598 11.721 10.020 1.00 86.12 110 PHE A CA 1
ATOM 913 C C . PHE A 1 110 ? 8.968 10.399 10.468 1.00 86.12 110 PHE A C 1
ATOM 915 O O . PHE A 1 110 ? 7.93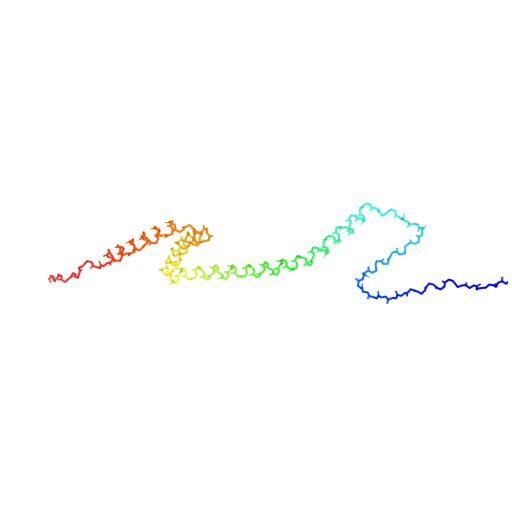0 10.407 11.122 1.00 86.12 110 PHE A O 1
ATOM 922 N N . LEU A 1 111 ? 9.637 9.277 10.189 1.00 87.88 111 LEU A N 1
ATOM 923 C CA . LEU A 1 111 ? 9.152 7.945 10.545 1.00 87.88 111 LEU A CA 1
ATOM 924 C C . LEU A 1 111 ? 9.007 7.757 12.060 1.00 87.88 111 LEU A C 1
ATOM 926 O O . LEU A 1 111 ? 7.997 7.224 12.509 1.00 87.88 111 LEU A O 1
ATOM 930 N N . VAL A 1 112 ? 9.972 8.236 12.850 1.00 88.19 112 VAL A N 1
ATOM 931 C CA . VAL A 1 112 ? 9.915 8.166 14.319 1.00 88.19 112 VAL A CA 1
ATOM 932 C C . VAL 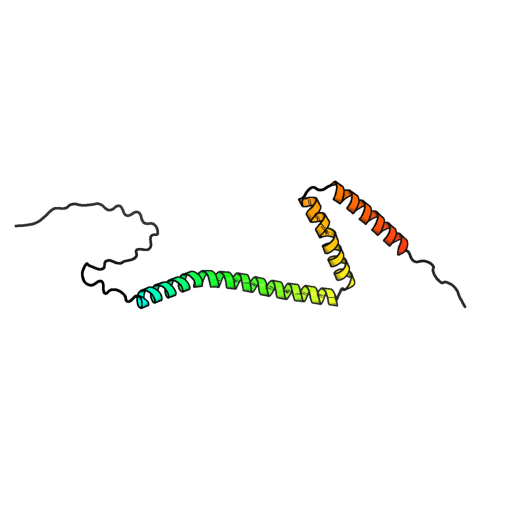A 1 112 ? 8.738 8.977 14.861 1.00 88.19 112 VAL A C 1
ATOM 934 O O . VAL A 1 112 ? 7.929 8.440 15.615 1.00 88.19 112 VAL A O 1
ATOM 937 N N . THR A 1 113 ? 8.592 10.241 14.449 1.00 90.44 113 THR A N 1
ATOM 938 C CA . THR A 1 113 ? 7.464 11.088 14.881 1.00 90.44 113 THR A CA 1
ATOM 939 C C . THR A 1 113 ? 6.124 10.470 14.496 1.00 90.44 113 THR A C 1
ATOM 941 O O . THR A 1 113 ? 5.187 10.447 15.291 1.00 90.44 113 THR A O 1
ATOM 944 N N . TRP A 1 114 ? 6.040 9.932 13.284 1.00 90.12 114 TRP A N 1
ATOM 945 C CA . TRP A 1 114 ? 4.839 9.300 12.763 1.00 90.12 114 TRP A CA 1
ATOM 946 C C . TRP A 1 114 ? 4.477 8.005 13.513 1.00 90.12 114 TRP A C 1
ATOM 948 O O . TRP A 1 114 ? 3.302 7.764 13.807 1.00 90.12 114 TRP A O 1
ATOM 958 N N . LEU A 1 115 ? 5.475 7.199 13.892 1.00 90.56 115 LEU A N 1
ATOM 959 C CA . LEU A 1 115 ? 5.282 5.996 14.702 1.00 90.56 115 LEU A CA 1
ATOM 960 C C . LEU A 1 115 ? 4.764 6.357 16.100 1.00 90.56 115 LEU A C 1
ATOM 962 O O . LEU A 1 115 ? 3.778 5.780 16.551 1.00 90.56 115 LEU A O 1
ATOM 966 N N . ILE A 1 116 ? 5.386 7.345 16.754 1.00 93.06 116 ILE A N 1
ATOM 967 C CA . ILE A 1 116 ? 4.961 7.834 18.074 1.00 93.06 116 ILE A CA 1
ATOM 968 C C . ILE A 1 116 ? 3.522 8.345 18.007 1.00 93.06 116 ILE A C 1
ATOM 970 O O . ILE A 1 116 ? 2.692 7.927 18.809 1.00 93.06 116 ILE A O 1
ATOM 974 N N . TYR A 1 117 ? 3.208 9.190 17.019 1.00 90.12 117 TYR A N 1
ATOM 975 C CA . TYR A 1 117 ? 1.854 9.697 16.805 1.00 90.12 117 TYR A CA 1
ATOM 976 C C . TYR A 1 117 ? 0.850 8.553 16.656 1.00 90.12 117 TYR A C 1
ATOM 978 O O . TYR A 1 117 ? -0.155 8.526 17.362 1.00 90.12 117 TYR A O 1
ATOM 986 N N . THR A 1 118 ? 1.147 7.559 15.814 1.00 90.62 118 THR A N 1
ATOM 987 C CA . THR A 1 118 ? 0.228 6.434 15.607 1.00 90.62 118 THR A CA 1
ATOM 988 C C . THR A 1 118 ? 0.044 5.607 16.883 1.00 90.62 118 THR A C 1
ATOM 990 O O . THR A 1 118 ? -1.082 5.234 17.217 1.00 90.62 118 THR A O 1
ATOM 993 N N . ILE A 1 119 ? 1.114 5.335 17.634 1.00 91.56 119 ILE A N 1
ATOM 994 C CA . ILE A 1 119 ? 1.030 4.597 18.903 1.00 91.56 119 ILE A CA 1
ATOM 995 C C . ILE A 1 119 ? 0.177 5.373 19.913 1.00 91.56 119 ILE A C 1
ATOM 997 O O . ILE A 1 119 ? -0.750 4.808 20.489 1.00 91.56 119 ILE A O 1
ATOM 1001 N N . CYS A 1 120 ? 0.424 6.672 20.090 1.00 92.25 120 CYS A N 1
ATOM 1002 C CA . CYS A 1 120 ? -0.362 7.509 20.994 1.00 92.25 120 CYS A CA 1
ATOM 1003 C C . CYS A 1 120 ? -1.837 7.571 20.573 1.00 92.25 120 CYS A C 1
ATOM 1005 O O . CYS A 1 120 ? -2.717 7.344 21.401 1.00 92.25 120 CYS A O 1
ATOM 1007 N N . SER A 1 121 ? -2.127 7.818 19.293 1.00 90.00 121 SER A N 1
ATOM 1008 C CA . SER A 1 121 ? -3.498 7.882 18.775 1.00 90.00 121 SER A CA 1
ATOM 1009 C C . SER A 1 121 ? -4.239 6.553 18.917 1.00 90.00 121 SER A C 1
ATOM 1011 O O . SER A 1 121 ? -5.398 6.546 19.324 1.00 90.00 121 SER A O 1
ATOM 1013 N N . THR A 1 122 ? -3.588 5.421 18.634 1.00 87.31 122 THR A N 1
ATOM 1014 C CA . THR A 1 122 ? -4.205 4.092 18.799 1.00 87.31 122 THR A CA 1
ATOM 1015 C C . THR A 1 122 ? -4.404 3.723 20.265 1.00 87.31 122 THR A C 1
ATOM 1017 O O . THR A 1 122 ? -5.402 3.084 20.598 1.00 87.31 122 THR A O 1
ATOM 1020 N N . TRP A 1 123 ? -3.507 4.151 21.154 1.00 91.00 123 TRP A N 1
ATOM 1021 C CA . TRP A 1 123 ? -3.659 3.968 22.594 1.00 91.00 123 TRP A CA 1
ATOM 1022 C C . TRP A 1 123 ? -4.829 4.785 23.152 1.00 91.00 123 TRP A C 1
ATOM 1024 O O . TRP A 1 123 ? -5.669 4.232 23.859 1.00 91.00 123 TRP A O 1
ATOM 1034 N N . ILE A 1 124 ? -4.948 6.058 22.759 1.00 89.38 124 ILE A N 1
ATOM 1035 C CA . ILE A 1 124 ? -6.088 6.920 23.111 1.00 89.38 124 ILE A CA 1
ATOM 1036 C C . ILE A 1 124 ? -7.390 6.341 22.555 1.00 89.38 124 ILE A C 1
ATOM 1038 O O . ILE A 1 124 ? -8.374 6.252 23.280 1.00 89.38 124 ILE A O 1
ATOM 1042 N N . TRP A 1 125 ? -7.402 5.904 21.293 1.00 87.38 125 TRP A N 1
ATOM 1043 C CA . TRP A 1 125 ? -8.574 5.272 20.686 1.00 87.38 125 TRP A CA 1
ATOM 1044 C C . TRP A 1 125 ? -9.002 4.018 21.451 1.00 87.38 125 TRP A C 1
ATOM 1046 O O . TRP A 1 125 ? -10.183 3.854 21.747 1.00 87.38 125 TRP A O 1
ATOM 1056 N N . ARG A 1 126 ? -8.048 3.147 21.812 1.00 85.75 126 ARG A N 1
ATOM 1057 C CA . ARG A 1 126 ? -8.317 1.958 22.632 1.00 85.75 126 ARG A CA 1
ATOM 1058 C C . ARG A 1 126 ? -8.924 2.338 23.974 1.00 85.75 126 ARG A C 1
ATOM 1060 O O . ARG A 1 126 ? -9.978 1.812 24.301 1.00 85.75 126 ARG A O 1
ATOM 1067 N N . LYS A 1 127 ? -8.306 3.287 24.679 1.00 83.56 127 LYS A N 1
ATOM 1068 C CA . LYS A 1 127 ? -8.791 3.825 25.957 1.00 83.56 127 LYS A CA 1
ATOM 1069 C C . LYS A 1 127 ? -10.204 4.411 25.835 1.00 83.56 127 LYS A C 1
ATOM 1071 O O . LYS A 1 127 ? -11.029 4.241 26.716 1.00 83.56 127 LYS A O 1
ATOM 1076 N N . SER A 1 128 ? -10.492 5.094 24.728 1.00 83.00 128 SER A N 1
ATOM 1077 C CA . SER A 1 128 ? -11.787 5.731 24.463 1.00 83.00 128 SER A CA 1
ATOM 1078 C C . SER A 1 128 ? -12.871 4.760 23.984 1.00 83.00 128 SER A C 1
ATOM 1080 O O . SER A 1 128 ? -14.042 5.126 24.010 1.00 83.00 128 SER A O 1
ATOM 1082 N N . THR A 1 129 ? -12.497 3.572 23.502 1.00 82.00 129 THR A N 1
ATOM 1083 C CA . THR A 1 129 ? -13.433 2.519 23.068 1.00 82.00 129 THR A CA 1
ATOM 1084 C C . THR A 1 129 ? -13.722 1.528 24.204 1.00 82.00 129 THR A C 1
ATOM 1086 O O . THR A 1 129 ? -14.528 0.620 24.026 1.00 82.00 129 THR A O 1
ATOM 1089 N N . GLU A 1 130 ? -13.076 1.672 25.368 1.00 75.00 130 GLU A N 1
ATOM 1090 C CA . GLU A 1 130 ? -13.478 0.950 26.577 1.00 75.00 130 GLU A CA 1
ATOM 1091 C C . GLU A 1 130 ? -14.899 1.391 26.969 1.00 75.00 130 GLU A C 1
ATOM 1093 O O . GLU A 1 130 ? -15.176 2.583 27.112 1.00 75.00 130 GLU A O 1
ATOM 1098 N N . ASP A 1 131 ? -15.811 0.421 27.089 1.00 58.56 131 ASP A N 1
ATOM 1099 C CA . ASP A 1 131 ? -17.222 0.658 27.393 1.00 58.56 131 ASP A CA 1
ATOM 1100 C C . ASP A 1 131 ? -17.386 1.416 28.718 1.00 58.56 131 ASP A C 1
ATOM 1102 O O . ASP A 1 131 ? -16.964 0.960 29.784 1.00 58.56 131 ASP A O 1
ATOM 1106 N N . HIS A 1 132 ? -18.080 2.553 28.673 1.00 64.94 132 HIS A N 1
ATOM 1107 C CA . HIS A 1 132 ? -18.599 3.181 29.879 1.00 64.94 132 HIS A CA 1
ATOM 1108 C C . HIS A 1 132 ? -19.945 2.545 30.264 1.00 64.94 132 HIS A C 1
ATOM 1110 O O . HIS A 1 132 ? -20.965 2.787 29.627 1.00 64.94 132 HIS A O 1
ATOM 1116 N N . ILE A 1 133 ? -19.910 1.815 31.387 1.00 62.44 133 ILE A N 1
ATOM 1117 C CA . ILE A 1 133 ? -21.017 1.452 32.290 1.00 62.44 133 ILE A CA 1
ATOM 1118 C C . ILE A 1 133 ? -21.981 0.343 31.822 1.00 62.44 133 ILE A C 1
ATOM 1120 O O . ILE A 1 133 ? -22.841 0.506 30.960 1.00 62.44 133 ILE A O 1
ATOM 1124 N N . SER A 1 134 ? -21.909 -0.784 32.540 1.00 60.47 134 SER A N 1
ATOM 1125 C CA . SER A 1 134 ? -22.994 -1.751 32.678 1.00 60.47 134 SER A CA 1
ATOM 1126 C C . SER A 1 134 ? -24.210 -1.058 33.301 1.00 60.47 134 SER A C 1
ATOM 1128 O O . SER A 1 134 ? -24.243 -0.793 34.504 1.00 60.47 134 SER A O 1
ATOM 1130 N N . GLY A 1 135 ? -25.217 -0.754 32.486 1.00 60.94 135 GLY A N 1
ATOM 1131 C CA . GLY A 1 135 ? -26.514 -0.259 32.940 1.00 60.94 135 GLY A CA 1
ATOM 1132 C C . GLY A 1 135 ? -27.332 -1.343 33.646 1.00 60.94 135 GLY A C 1
ATOM 1133 O O . GLY A 1 135 ? -28.384 -1.735 33.157 1.00 60.94 135 GLY A O 1
ATOM 1134 N N . THR A 1 136 ? -26.882 -1.831 34.802 1.00 58.50 136 THR A N 1
ATOM 1135 C CA . THR A 1 136 ? -27.734 -2.539 35.772 1.00 58.50 136 THR A CA 1
ATOM 1136 C C . THR A 1 136 ? -28.500 -1.516 36.604 1.00 58.50 136 THR A C 1
ATOM 1138 O O . THR A 1 136 ? -28.296 -1.396 37.809 1.00 58.50 136 THR A O 1
ATOM 1141 N N . THR A 1 137 ? -29.369 -0.744 35.952 1.00 57.94 137 THR A N 1
ATOM 1142 C CA . THR A 1 137 ? -30.424 0.013 36.633 1.00 57.94 137 THR A CA 1
ATOM 1143 C C . THR A 1 137 ? -31.722 -0.777 36.467 1.00 57.94 137 THR A C 1
ATOM 1145 O O . THR A 1 137 ? -32.307 -0.743 35.382 1.00 57.94 137 THR A O 1
ATOM 1148 N N . PRO A 1 138 ? -32.165 -1.535 37.487 1.00 67.81 138 PRO A N 1
ATOM 1149 C CA . PRO A 1 138 ? -33.482 -2.152 37.472 1.00 67.81 138 PRO A CA 1
ATOM 1150 C C . PRO A 1 138 ? -34.532 -1.044 37.614 1.00 67.81 138 PRO A C 1
ATOM 1152 O O . PRO A 1 138 ? -34.340 -0.116 38.402 1.00 67.81 138 PRO A O 1
ATOM 1155 N N . ARG A 1 139 ? -35.625 -1.133 36.855 1.00 51.62 139 ARG A N 1
ATOM 1156 C CA . ARG A 1 139 ? -36.882 -0.490 37.249 1.00 51.62 139 ARG A CA 1
ATOM 1157 C C . ARG A 1 139 ? -37.702 -1.473 38.061 1.00 51.62 139 ARG A C 1
ATOM 1159 O O . ARG A 1 139 ? -37.689 -2.663 37.677 1.00 51.62 139 ARG A O 1
#

Organism: Ancylostoma caninum (NCBI:txid29170)

pLDDT: mean 74.35, std 16.3, range [40.19, 96.69]

Secondary structure (DSSP, 8-state):
--------------------------SS------HHHHHHHHHHHHHHHHHHHHHHHHHHHHHHHHHHHHHHHHHHHHHHH-HHHHHHHHHHHHHHHHHHHHHHTT-HHHHHHHHHHHHHHHHHHHHHTS---------